Protein AF-A0A661ATC8-F1 (afdb_monomer_lite)

Foldseek 3Di:
DDDDDDDPDPPDDDDDPPPDPPPPPPPPVPDPQDQQHQPPVPPRHGCCVPVVVPDD

Secondary structure (DSSP, 8-state):
------------------------------S---TTSBPTTSSSSBGGGTGGG---

Sequence (56 aa):
PTPLMNLPNKGAKSARTNKAPSKPQPIRKGKKIGRNDPCPCGSGKKYKNCCGKKHH

pLDDT: mean 70.7, std 12.07, range [49.12, 89.38]

Radius of gyration: 30.32 Å; chains: 1; bounding box: 32×58×78 Å

Structure (mmCIF, N/CA/C/O backbone):
data_AF-A0A661ATC8-F1
#
_entry.id   AF-A0A661ATC8-F1
#
loop_
_atom_site.group_PDB
_atom_site.id
_atom_site.type_symbol
_atom_site.label_atom_id
_atom_site.label_alt_id
_atom_site.label_comp_id
_atom_site.label_asym_id
_atom_site.label_entity_id
_atom_site.label_seq_id
_atom_site.pdbx_PDB_ins_code
_atom_site.Cartn_x
_atom_site.Cartn_y
_atom_site.Cartn_z
_atom_site.occupancy
_atom_site.B_iso_or_equiv
_atom_site.auth_seq_id
_atom_site.auth_comp_id
_atom_site.auth_asym_id
_atom_site.auth_atom_id
_atom_site.pdbx_PDB_model_num
ATOM 1 N N . PRO A 1 1 ? 15.666 -52.473 -65.235 1.00 56.25 1 PRO A N 1
ATOM 2 C CA . PRO A 1 1 ? 15.059 -51.122 -65.302 1.00 56.25 1 PRO A CA 1
ATOM 3 C C . PRO A 1 1 ? 14.784 -50.584 -63.892 1.00 56.25 1 PRO A C 1
ATOM 5 O O . PRO A 1 1 ? 13.691 -50.732 -63.357 1.00 56.25 1 PRO A O 1
ATOM 8 N N . THR A 1 2 ? 15.816 -50.035 -63.255 1.00 66.00 2 THR A N 1
ATOM 9 C CA . THR A 1 2 ? 15.673 -49.346 -61.969 1.00 66.00 2 THR A CA 1
ATOM 10 C C . THR A 1 2 ? 15.053 -47.969 -62.198 1.00 66.00 2 THR A C 1
ATOM 12 O O . THR A 1 2 ? 15.411 -47.278 -63.153 1.00 66.00 2 THR A O 1
ATOM 15 N N . PRO A 1 3 ? 14.160 -47.540 -61.302 1.00 58.94 3 PRO A N 1
ATOM 16 C CA . PRO A 1 3 ? 14.313 -46.193 -60.792 1.00 58.94 3 PRO A CA 1
ATOM 17 C C . PRO A 1 3 ? 14.203 -46.223 -59.262 1.00 58.94 3 PRO A C 1
ATOM 19 O O . PRO A 1 3 ? 13.305 -46.820 -58.687 1.00 58.94 3 PRO A O 1
ATOM 22 N N . LEU A 1 4 ? 15.233 -45.790 -58.550 1.00 66.69 4 LEU A N 1
AT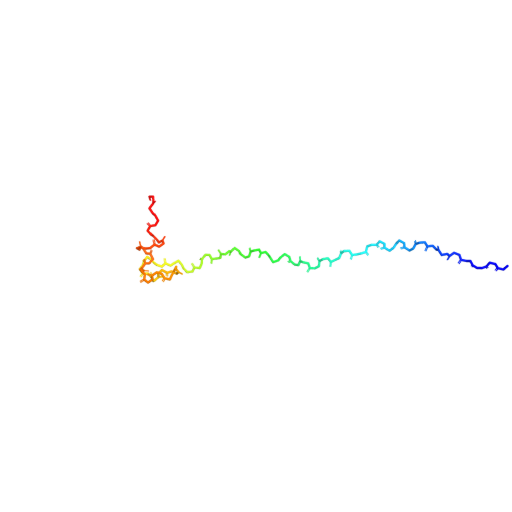OM 23 C CA . LEU A 1 4 ? 15.546 -44.382 -58.309 1.00 66.69 4 LEU A CA 1
ATOM 24 C C . LEU A 1 4 ? 15.108 -44.049 -56.872 1.00 66.69 4 LEU A C 1
ATOM 26 O O . LEU A 1 4 ? 13.933 -43.903 -56.577 1.00 66.69 4 LEU A O 1
ATOM 30 N N . MET A 1 5 ? 16.115 -44.020 -55.998 1.00 62.84 5 MET A N 1
ATOM 31 C CA . MET A 1 5 ? 16.239 -43.281 -54.738 1.00 62.84 5 MET A CA 1
ATOM 32 C C . MET A 1 5 ? 14.968 -42.771 -54.027 1.00 62.84 5 MET A C 1
ATOM 34 O O . MET A 1 5 ? 14.378 -41.771 -54.423 1.00 62.84 5 MET A O 1
ATOM 38 N N . ASN A 1 6 ? 14.710 -43.293 -52.825 1.00 62.97 6 ASN A N 1
ATOM 39 C CA . ASN A 1 6 ? 14.017 -42.517 -51.794 1.00 62.97 6 ASN A CA 1
ATOM 40 C C . ASN A 1 6 ? 14.994 -42.170 -50.668 1.00 62.97 6 ASN A C 1
ATOM 42 O O . ASN A 1 6 ? 15.248 -42.937 -49.743 1.00 62.97 6 ASN A O 1
ATOM 46 N N . LEU A 1 7 ? 15.569 -40.978 -50.812 1.00 65.19 7 LEU A N 1
ATOM 47 C CA . LEU A 1 7 ? 16.391 -40.282 -49.832 1.00 65.19 7 LEU A CA 1
ATOM 48 C C . LEU A 1 7 ? 15.538 -39.924 -48.594 1.00 65.19 7 LEU A C 1
ATOM 50 O O . LEU A 1 7 ? 14.441 -39.385 -48.764 1.00 65.19 7 LEU A O 1
ATOM 54 N N . PRO A 1 8 ? 16.008 -40.137 -47.351 1.00 68.25 8 PRO A N 1
ATOM 55 C CA . PRO A 1 8 ? 15.314 -39.621 -46.178 1.00 68.25 8 PRO A CA 1
ATOM 56 C C . PRO A 1 8 ? 15.398 -38.089 -46.157 1.00 68.25 8 PRO A C 1
ATOM 58 O O . PRO A 1 8 ? 16.477 -37.498 -46.061 1.00 68.25 8 PRO A O 1
ATOM 61 N N . ASN A 1 9 ? 14.236 -37.443 -46.252 1.00 69.56 9 ASN A N 1
ATOM 62 C CA . ASN A 1 9 ? 14.088 -35.994 -46.256 1.00 69.56 9 ASN A CA 1
ATOM 63 C C . ASN A 1 9 ? 14.414 -35.424 -44.860 1.00 69.56 9 ASN A C 1
ATOM 65 O O . ASN A 1 9 ? 13.556 -35.322 -43.984 1.00 69.56 9 ASN A O 1
ATOM 69 N N . LYS A 1 10 ? 15.684 -35.069 -44.632 1.00 63.16 10 LYS A N 1
ATOM 70 C CA . LYS A 1 10 ? 16.105 -34.229 -43.501 1.00 63.16 10 LYS A CA 1
ATOM 71 C C . LYS A 1 10 ? 15.717 -32.775 -43.787 1.00 63.16 10 LYS A C 1
ATOM 73 O O . LYS A 1 10 ? 16.553 -31.951 -44.148 1.00 63.16 10 LYS A O 1
ATOM 78 N N . GLY A 1 11 ? 14.440 -32.462 -43.585 1.00 52.00 11 GLY A N 1
ATOM 79 C CA . GLY A 1 11 ? 13.909 -31.102 -43.535 1.00 52.00 11 GLY A CA 1
ATOM 80 C C . GLY A 1 11 ? 14.265 -30.425 -42.215 1.00 52.00 11 GLY A C 1
ATOM 81 O O . GLY A 1 11 ? 13.439 -30.295 -41.315 1.00 52.00 11 GLY A O 1
ATOM 82 N N . ALA A 1 12 ? 15.526 -30.027 -42.078 1.00 57.91 12 ALA A N 1
ATOM 83 C CA . ALA A 1 12 ? 15.954 -29.146 -41.010 1.00 57.91 12 ALA A CA 1
ATOM 84 C C . ALA A 1 12 ? 15.445 -27.713 -41.264 1.00 57.91 12 ALA A C 1
ATOM 86 O O . ALA A 1 12 ? 15.603 -27.176 -42.355 1.00 57.91 12 ALA A O 1
ATOM 87 N N . LYS A 1 13 ? 14.988 -27.077 -40.178 1.00 54.88 13 LYS A N 1
ATOM 88 C CA . LYS A 1 13 ? 14.855 -25.623 -39.951 1.00 54.88 13 LYS A CA 1
ATOM 89 C C . LYS A 1 13 ? 13.581 -24.940 -40.471 1.00 54.88 13 LYS A C 1
ATOM 91 O O . LYS A 1 13 ? 13.484 -24.565 -41.626 1.00 54.88 13 LYS A O 1
ATOM 96 N N . SER A 1 14 ? 12.712 -24.546 -39.539 1.00 49.12 14 SER 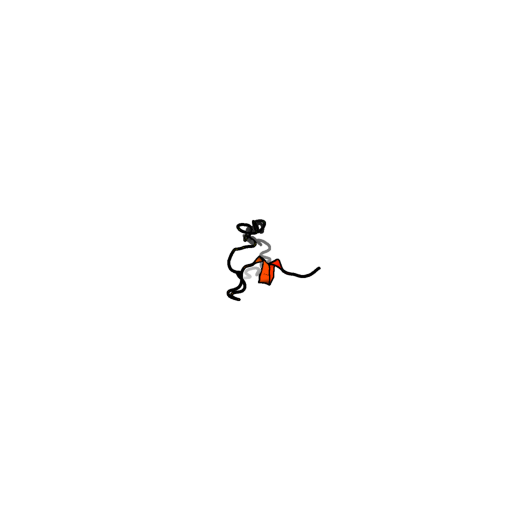A N 1
ATOM 97 C CA . SER A 1 14 ? 12.594 -23.127 -39.159 1.00 49.12 14 SER A CA 1
ATOM 98 C C . SER A 1 14 ? 11.686 -22.993 -37.935 1.00 49.12 14 SER A C 1
ATOM 100 O O . SER A 1 14 ? 10.468 -22.870 -38.032 1.00 49.12 14 SER A O 1
ATOM 102 N N . ALA A 1 15 ? 12.301 -23.005 -36.754 1.00 59.59 15 ALA A N 1
ATOM 103 C CA . ALA A 1 15 ? 11.695 -22.417 -35.575 1.00 59.59 15 ALA A CA 1
ATOM 104 C C . ALA A 1 15 ? 11.580 -20.903 -35.809 1.00 59.59 15 ALA A C 1
ATOM 106 O O . ALA A 1 15 ? 12.585 -20.196 -35.812 1.00 59.59 15 ALA A O 1
ATOM 107 N N . ARG A 1 16 ? 10.360 -20.399 -35.992 1.00 56.69 16 ARG A N 1
ATOM 108 C CA . ARG A 1 16 ? 10.036 -18.987 -35.761 1.00 56.69 16 ARG A CA 1
ATOM 109 C C . ARG A 1 16 ? 8.862 -18.916 -34.803 1.00 56.69 16 ARG A C 1
ATOM 111 O O . ARG A 1 16 ? 7.709 -18.750 -35.179 1.00 56.69 16 ARG A O 1
ATOM 118 N N . THR A 1 17 ? 9.202 -19.080 -33.529 1.00 58.47 17 THR A N 1
ATOM 119 C CA . THR A 1 17 ? 8.369 -18.641 -32.416 1.00 58.47 17 THR A CA 1
ATOM 120 C C . THR A 1 17 ? 8.266 -17.118 -32.489 1.00 58.47 17 THR A C 1
ATOM 122 O O . THR A 1 17 ? 9.150 -16.394 -32.044 1.00 58.47 17 THR A O 1
ATOM 125 N N . ASN A 1 18 ? 7.193 -16.597 -33.081 1.00 65.38 18 ASN A N 1
ATOM 126 C CA . ASN A 1 18 ? 6.827 -15.192 -32.905 1.00 65.38 18 ASN A CA 1
ATOM 127 C C . ASN A 1 18 ? 6.151 -15.031 -31.539 1.00 65.38 18 ASN A C 1
ATOM 129 O O . ASN A 1 18 ? 4.996 -14.633 -31.428 1.00 65.38 18 ASN A O 1
ATOM 133 N N . LYS A 1 19 ? 6.880 -15.367 -30.473 1.00 60.97 19 LYS A N 1
ATOM 134 C CA . LYS A 1 19 ? 6.535 -14.958 -29.120 1.00 60.97 19 LYS A CA 1
ATOM 135 C C . LYS A 1 19 ? 7.198 -13.609 -28.920 1.00 60.97 19 LYS A C 1
ATOM 137 O O . LYS A 1 19 ? 8.333 -13.525 -28.462 1.00 60.97 19 LYS A O 1
ATOM 142 N N . ALA A 1 20 ? 6.500 -12.556 -29.342 1.00 64.31 20 ALA A N 1
ATOM 143 C CA . ALA A 1 20 ? 6.866 -11.207 -28.956 1.00 64.31 20 ALA A CA 1
ATOM 144 C C . ALA A 1 20 ? 7.057 -11.210 -27.430 1.00 64.31 20 ALA A C 1
ATOM 146 O O . ALA A 1 20 ? 6.152 -11.654 -26.713 1.00 64.31 20 ALA A O 1
ATOM 147 N N . PRO A 1 21 ? 8.212 -10.780 -26.901 1.00 59.75 21 PRO A N 1
ATOM 148 C CA . PRO A 1 21 ? 8.311 -10.536 -25.482 1.00 59.75 21 PRO A CA 1
ATOM 149 C C . PRO A 1 21 ? 7.403 -9.339 -25.222 1.00 59.75 21 PRO A C 1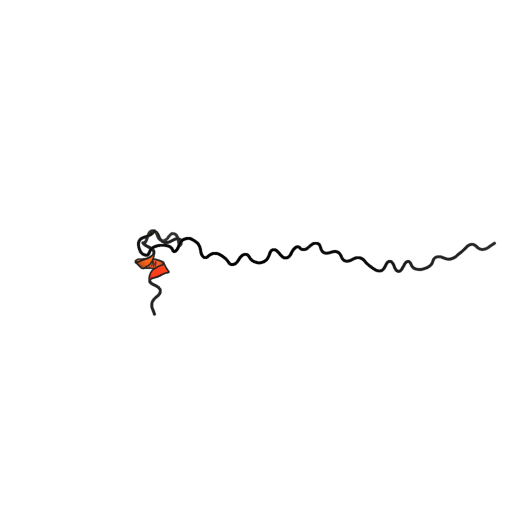
ATOM 151 O O . PRO A 1 21 ? 7.787 -8.190 -25.439 1.00 59.75 21 PRO A O 1
ATOM 154 N N . SER A 1 22 ? 6.173 -9.602 -24.776 1.00 66.50 22 SER A N 1
ATOM 155 C CA . SER A 1 22 ? 5.424 -8.633 -23.996 1.00 66.50 22 SER A CA 1
ATOM 156 C C . SER A 1 22 ? 6.312 -8.350 -22.795 1.00 66.50 22 SER A C 1
ATOM 158 O O . SER A 1 22 ? 6.300 -9.099 -21.815 1.00 66.50 22 SER A O 1
ATOM 160 N N . LYS A 1 23 ? 7.176 -7.335 -22.928 1.00 67.44 23 LYS A N 1
ATOM 161 C CA . LYS A 1 23 ? 7.935 -6.776 -21.817 1.00 67.44 23 LYS A CA 1
ATOM 162 C C . LYS A 1 23 ? 6.913 -6.667 -20.695 1.00 67.44 23 LYS A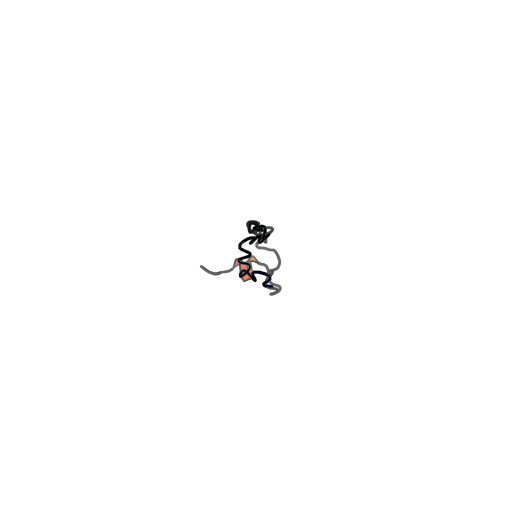 C 1
ATOM 164 O O . LYS A 1 23 ? 5.862 -6.070 -20.956 1.00 67.44 23 LYS A O 1
ATOM 169 N N . PRO A 1 24 ? 7.128 -7.290 -19.524 1.00 63.97 24 PRO A N 1
ATOM 170 C CA . PRO A 1 24 ? 6.242 -7.038 -18.410 1.00 63.97 24 PRO A CA 1
ATOM 171 C C . PRO A 1 24 ? 6.284 -5.527 -18.234 1.00 63.97 24 PRO A C 1
ATOM 173 O O . PRO A 1 24 ? 7.323 -4.968 -17.880 1.00 63.97 24 PRO A O 1
ATOM 176 N N . GLN A 1 25 ? 5.202 -4.849 -18.627 1.00 65.38 25 GLN A N 1
ATOM 177 C CA . GLN A 1 25 ? 5.090 -3.427 -18.384 1.00 65.38 25 GLN A CA 1
ATOM 178 C C . GLN A 1 25 ? 5.278 -3.324 -16.877 1.00 65.38 25 GLN A C 1
ATOM 180 O O . GLN A 1 25 ? 4.582 -4.059 -16.163 1.00 65.38 25 GLN A O 1
ATOM 185 N N . PRO A 1 26 ? 6.253 -2.541 -16.380 1.00 66.12 26 PRO A N 1
ATOM 186 C CA . PRO A 1 26 ? 6.411 -2.398 -14.949 1.00 66.12 26 PRO A CA 1
ATOM 187 C C . PRO A 1 26 ? 5.036 -1.994 -14.455 1.00 66.12 26 PRO A C 1
ATOM 189 O O . PRO A 1 26 ? 4.488 -1.003 -14.944 1.00 66.12 26 PRO A O 1
ATOM 192 N N . ILE A 1 27 ? 4.437 -2.831 -13.601 1.00 62.56 27 ILE A N 1
ATOM 193 C CA . ILE A 1 27 ? 3.134 -2.561 -13.012 1.00 62.56 27 ILE A CA 1
ATOM 194 C C . ILE A 1 27 ? 3.309 -1.180 -12.402 1.00 62.56 27 ILE A C 1
ATOM 196 O O . ILE A 1 27 ? 3.979 -1.033 -11.376 1.00 62.56 27 ILE A O 1
ATOM 200 N N . ARG A 1 28 ? 2.791 -0.149 -13.081 1.00 63.31 28 ARG A N 1
ATOM 201 C CA . ARG A 1 28 ? 2.650 1.183 -12.520 1.00 63.31 28 ARG A CA 1
ATOM 202 C C . ARG A 1 28 ? 1.686 0.926 -11.388 1.00 63.31 28 ARG A C 1
ATOM 204 O O . ARG A 1 28 ? 0.488 0.837 -11.642 1.00 63.31 28 ARG A O 1
ATOM 211 N N . LYS A 1 29 ? 2.221 0.635 -10.193 1.00 61.78 29 LYS A N 1
ATOM 212 C CA . LYS A 1 29 ? 1.434 0.381 -8.988 1.00 61.78 29 LYS A CA 1
ATOM 213 C C . LYS A 1 29 ? 0.423 1.515 -8.973 1.00 61.78 29 LYS A C 1
ATOM 215 O O . LYS A 1 29 ? 0.830 2.678 -8.953 1.00 61.78 29 LYS A O 1
ATOM 220 N N . GLY A 1 30 ? -0.839 1.146 -9.206 1.00 61.97 30 GLY A N 1
ATOM 221 C CA . GLY A 1 30 ? -1.903 2.074 -9.562 1.00 61.97 30 GLY A CA 1
ATOM 222 C C . GLY A 1 30 ? -2.019 3.189 -8.533 1.00 61.97 30 GLY A C 1
ATOM 223 O O . GLY A 1 30 ? -1.436 3.083 -7.454 1.00 61.97 30 GLY A O 1
ATOM 224 N N . LYS A 1 31 ? -2.744 4.259 -8.896 1.00 63.78 31 LYS A N 1
ATOM 225 C CA . LYS A 1 31 ? -3.127 5.395 -8.032 1.00 63.78 31 LYS A CA 1
ATOM 226 C C . LYS A 1 31 ? -2.942 5.046 -6.556 1.00 63.78 31 LYS A C 1
ATOM 228 O O . LYS A 1 31 ? -3.655 4.182 -6.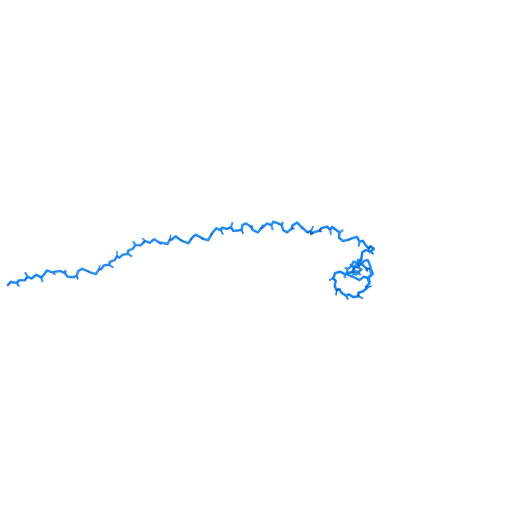051 1.00 63.78 31 LYS A O 1
ATOM 233 N N . LYS A 1 32 ? -1.930 5.647 -5.916 1.00 70.12 32 LYS A N 1
ATOM 234 C CA . LYS A 1 32 ? -1.590 5.393 -4.511 1.00 70.12 32 LYS A CA 1
ATOM 235 C C . LYS A 1 32 ? -2.883 5.500 -3.709 1.00 70.12 32 LYS A C 1
ATOM 237 O O . LYS A 1 32 ? -3.420 6.597 -3.594 1.00 70.12 32 LYS A O 1
ATOM 242 N N . ILE A 1 33 ? -3.408 4.369 -3.243 1.00 75.69 33 ILE A N 1
ATOM 243 C CA . ILE A 1 33 ? -4.669 4.373 -2.515 1.00 75.69 33 ILE A CA 1
ATOM 244 C C . ILE A 1 33 ? -4.467 5.199 -1.250 1.00 75.69 33 ILE A C 1
ATOM 246 O O . ILE A 1 33 ? -3.538 4.952 -0.471 1.00 75.69 33 ILE A O 1
ATOM 250 N N . GLY A 1 34 ? -5.257 6.261 -1.108 1.00 83.06 34 GLY A N 1
ATOM 251 C CA . GLY A 1 34 ? -5.117 7.177 0.004 1.00 83.06 34 GLY A CA 1
ATOM 252 C C . GLY A 1 34 ? -5.437 6.455 1.305 1.00 83.06 34 GLY A C 1
ATOM 253 O O . GLY A 1 34 ? -6.228 5.514 1.360 1.00 83.06 34 GLY A O 1
ATOM 254 N N . ARG A 1 35 ? -4.834 6.901 2.410 1.00 84.00 35 ARG A N 1
ATOM 255 C CA . ARG A 1 35 ? -5.092 6.306 3.733 1.00 84.00 35 ARG A CA 1
ATOM 256 C C . ARG A 1 35 ? -6.589 6.298 4.084 1.00 84.00 35 ARG A C 1
ATOM 258 O O . ARG A 1 35 ? -7.045 5.409 4.796 1.00 84.00 35 ARG A O 1
ATOM 265 N N . ASN A 1 36 ? -7.358 7.272 3.608 1.00 86.12 36 ASN A N 1
ATOM 266 C CA . ASN A 1 36 ? -8.779 7.395 3.928 1.00 86.12 36 ASN A CA 1
ATOM 267 C C . ASN A 1 36 ? -9.722 6.703 2.931 1.00 86.12 36 ASN A C 1
ATOM 269 O O . ASN A 1 36 ? -10.909 6.621 3.237 1.00 86.12 36 ASN A O 1
ATOM 273 N N . ASP A 1 37 ? -9.219 6.206 1.801 1.00 88.69 37 ASP A N 1
ATOM 274 C CA . ASP A 1 37 ? -10.020 5.524 0.781 1.00 88.69 37 ASP A CA 1
ATOM 275 C C . ASP A 1 37 ? -10.548 4.168 1.267 1.00 88.69 37 ASP A C 1
ATOM 277 O O . ASP A 1 37 ? -9.957 3.573 2.175 1.00 88.69 37 ASP A O 1
ATOM 281 N N . PRO A 1 38 ? -11.650 3.649 0.698 1.00 88.69 38 PRO A N 1
ATOM 282 C CA . PRO A 1 38 ? -12.145 2.311 1.018 1.00 88.69 38 PRO A CA 1
ATOM 283 C C . PRO A 1 38 ? -11.101 1.232 0.692 1.00 88.69 38 PRO A C 1
ATOM 285 O O . PRO A 1 38 ? -10.420 1.291 -0.328 1.00 88.69 38 PRO A O 1
ATOM 288 N N . CYS A 1 39 ? -10.958 0.227 1.562 1.00 87.56 39 CYS A N 1
ATOM 289 C CA . CYS A 1 39 ? -9.994 -0.851 1.353 1.00 87.56 39 CYS A CA 1
ATOM 290 C C . CYS A 1 39 ? -10.363 -1.689 0.115 1.00 87.56 39 CYS A C 1
ATOM 292 O O . CYS A 1 39 ? -11.471 -2.227 0.069 1.00 87.56 39 CYS A O 1
ATOM 294 N N . PRO A 1 40 ? -9.423 -1.932 -0.821 1.00 82.94 40 PRO A N 1
ATOM 295 C CA . PRO A 1 40 ? -9.674 -2.752 -2.008 1.00 82.94 40 PRO A CA 1
ATOM 296 C C . PRO A 1 40 ? -9.825 -4.244 -1.667 1.00 82.94 40 PRO A C 1
ATOM 298 O O . PRO A 1 40 ? -10.155 -5.048 -2.526 1.00 82.94 40 PRO A O 1
ATOM 301 N N . CYS A 1 41 ? -9.599 -4.614 -0.405 1.00 82.38 41 CYS A N 1
ATOM 302 C CA . CYS A 1 41 ? -9.828 -5.944 0.141 1.00 82.38 41 CYS A CA 1
ATOM 303 C C . CYS A 1 41 ? -11.313 -6.270 0.394 1.00 82.38 41 CYS A C 1
ATOM 305 O O . CYS A 1 41 ?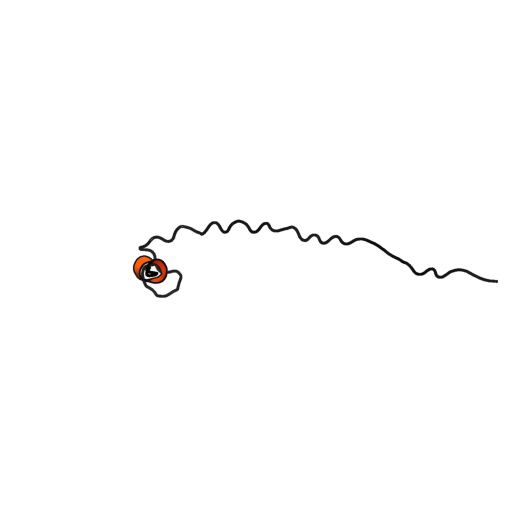 -11.616 -7.364 0.857 1.00 82.38 41 CYS A O 1
ATOM 307 N N . GLY A 1 42 ? -12.228 -5.318 0.166 1.00 76.69 42 GLY A N 1
ATOM 308 C CA . GLY A 1 42 ? -13.670 -5.536 0.326 1.00 76.69 42 GLY A CA 1
ATOM 309 C C . GLY A 1 42 ? -14.168 -5.533 1.775 1.00 76.69 42 GLY A C 1
ATOM 310 O O . GLY A 1 42 ? -15.323 -5.842 2.026 1.00 76.69 42 GLY A O 1
ATOM 311 N N . SER A 1 43 ? -13.337 -5.145 2.747 1.00 81.06 43 SER A N 1
ATOM 312 C CA . SER A 1 43 ? -13.692 -5.179 4.177 1.00 81.06 43 SER A CA 1
ATOM 313 C C . SER A 1 43 ? -14.635 -4.059 4.641 1.00 81.06 43 SER A C 1
ATOM 315 O O . SER A 1 43 ? -14.962 -3.991 5.825 1.00 81.06 43 SER A O 1
ATOM 317 N N . GLY A 1 44 ? -14.993 -3.120 3.756 1.00 85.38 44 GLY A N 1
ATOM 318 C CA . GLY A 1 44 ? -15.796 -1.932 4.081 1.00 85.38 44 GLY A CA 1
ATOM 319 C C . GLY A 1 44 ? -15.089 -0.890 4.963 1.00 85.38 44 GLY A C 1
ATOM 320 O O . GLY A 1 44 ? -15.651 0.160 5.259 1.00 85.38 44 GLY A O 1
ATOM 321 N N . LYS A 1 45 ? -13.841 -1.140 5.382 1.00 87.50 45 LYS A N 1
ATOM 322 C CA . LYS A 1 45 ? -13.045 -0.239 6.233 1.00 87.50 45 LYS A CA 1
ATOM 323 C C . LYS A 1 45 ? -12.134 0.655 5.389 1.00 87.50 45 LYS A C 1
ATOM 325 O O . LYS A 1 45 ? -11.714 0.272 4.299 1.00 87.50 45 LYS A O 1
ATOM 330 N N . LYS A 1 46 ? -11.760 1.827 5.918 1.00 89.38 46 LYS A N 1
ATOM 331 C CA . LYS A 1 46 ? -10.748 2.703 5.292 1.00 89.38 46 LYS A CA 1
ATOM 332 C C . LYS A 1 46 ? -9.395 1.991 5.206 1.00 89.38 46 LYS A C 1
ATOM 334 O O . LYS A 1 46 ? -9.014 1.285 6.142 1.00 89.38 46 LYS A O 1
ATOM 339 N N . TYR A 1 47 ? -8.640 2.229 4.136 1.00 89.31 47 TYR A N 1
ATOM 340 C CA . TYR A 1 47 ? -7.363 1.586 3.845 1.00 89.31 47 TYR A CA 1
ATOM 341 C C . TYR A 1 47 ? -6.398 1.686 5.033 1.00 89.31 47 TYR A C 1
ATOM 343 O O . TYR A 1 47 ? -5.876 0.664 5.468 1.00 89.31 47 TYR A O 1
ATOM 351 N N . LYS A 1 48 ? -6.258 2.864 5.661 1.00 88.38 48 LYS A N 1
ATOM 352 C CA . LYS A 1 48 ? -5.409 3.089 6.851 1.00 88.38 48 LYS A CA 1
ATOM 353 C C . LYS A 1 48 ? -5.740 2.227 8.064 1.00 88.38 48 LYS A C 1
ATOM 355 O O . LYS A 1 48 ? -4.866 2.022 8.890 1.00 88.38 48 LYS A O 1
ATOM 360 N N . ASN A 1 49 ? -6.983 1.766 8.179 1.00 88.12 49 ASN A N 1
ATOM 361 C CA . ASN A 1 49 ? -7.466 0.955 9.297 1.00 88.12 49 ASN A CA 1
ATOM 362 C C . ASN A 1 49 ? -7.561 -0.536 8.930 1.00 88.12 49 ASN A C 1
ATOM 364 O O . ASN A 1 49 ? -8.002 -1.337 9.750 1.00 88.12 49 ASN A O 1
ATOM 368 N N . CYS A 1 50 ? -7.186 -0.907 7.703 1.00 89.06 50 CYS A N 1
ATOM 369 C CA . CYS A 1 50 ? -7.215 -2.276 7.204 1.00 89.06 50 CYS A CA 1
ATOM 370 C C . CYS A 1 50 ? -5.850 -2.641 6.596 1.00 89.06 50 CYS A C 1
ATOM 372 O O . CYS A 1 50 ? -4.873 -2.743 7.331 1.00 89.06 50 CYS A O 1
ATOM 374 N N . CYS A 1 51 ? -5.729 -2.786 5.272 1.00 85.38 51 CYS A N 1
ATOM 375 C CA . CYS A 1 51 ? -4.464 -3.157 4.621 1.00 85.38 51 CYS A CA 1
ATOM 376 C C . CYS A 1 51 ? -3.323 -2.141 4.804 1.00 85.38 51 CYS A C 1
ATOM 378 O O . CYS A 1 51 ? -2.157 -2.521 4.750 1.00 85.38 51 CYS A O 1
ATOM 380 N N . GLY A 1 52 ? -3.639 -0.867 5.030 1.00 83.50 52 GLY A N 1
ATOM 381 C CA . GLY A 1 52 ? -2.679 0.193 5.345 1.00 83.50 52 GLY A CA 1
ATOM 382 C C . GLY A 1 52 ? -2.246 0.234 6.815 1.00 83.50 52 GLY A C 1
ATOM 383 O O . GLY A 1 52 ? -1.417 1.073 7.159 1.00 83.50 52 GLY A O 1
ATOM 384 N N . LYS A 1 53 ? -2.794 -0.649 7.664 1.00 81.69 53 LYS A N 1
ATOM 385 C CA . LYS A 1 53 ? -2.463 -0.811 9.089 1.00 81.69 53 LYS A CA 1
ATOM 386 C C . LYS A 1 53 ? -1.570 -2.035 9.358 1.00 81.69 53 LYS A C 1
ATOM 388 O O . LYS A 1 53 ? -1.585 -2.549 10.471 1.00 81.69 53 LYS A O 1
ATOM 393 N N . LYS A 1 54 ? -0.857 -2.576 8.356 1.00 72.62 54 LYS A N 1
ATOM 394 C CA . LYS A 1 54 ? 0.080 -3.698 8.571 1.00 72.62 54 LYS A CA 1
ATOM 395 C C . LYS A 1 54 ? 1.116 -3.278 9.624 1.00 72.62 54 LYS A C 1
ATOM 397 O O . LYS A 1 54 ? 1.933 -2.409 9.347 1.00 72.62 54 LYS A O 1
ATOM 402 N N . HIS A 1 55 ? 1.004 -3.849 10.823 1.00 59.84 55 HIS A N 1
ATOM 403 C CA . HIS A 1 55 ? 1.843 -3.566 11.982 1.00 59.84 55 HIS A CA 1
ATOM 404 C C . HIS A 1 55 ? 3.239 -4.179 11.798 1.00 59.84 55 HIS A C 1
ATOM 406 O O . HIS A 1 55 ? 3.393 -5.394 11.893 1.00 59.84 55 HIS A O 1
ATOM 412 N N . HIS A 1 56 ? 4.218 -3.316 11.537 1.00 50.56 56 HIS A N 1
ATOM 413 C CA . HIS A 1 56 ? 5.525 -3.291 12.190 1.00 50.56 56 HIS A CA 1
ATOM 414 C C . HIS A 1 56 ? 5.798 -1.830 12.545 1.00 50.56 56 HIS A C 1
ATOM 416 O O . HIS A 1 56 ? 5.521 -0.969 11.675 1.00 50.56 56 HIS A O 1
#